Protein AF-A0A317JTK6-F1 (afdb_monomer_lite)

Sequence (136 aa):
MIESFAYPNQLYMHQTISSGPFENVLVSPGYIGTRSRANRLKKFLSWCDGQEKNRLLWLGIGIMGHIGMVLPLTLLAVLFLANNNFALWVLVLCANVPVLALNLAAQPPKVTIPVMLTSLIVNIVVIIVSFVTFLI

Radius of gyration: 28.31 Å; chains: 1; bounding box: 74×52×71 Å

Structure (mmCIF, N/CA/C/O backbone):
data_AF-A0A317JTK6-F1
#
_entry.id   AF-A0A317JTK6-F1
#
loop_
_atom_site.group_PDB
_atom_site.id
_atom_site.type_symbol
_atom_site.label_atom_id
_atom_site.label_alt_id
_atom_site.label_comp_id
_atom_site.label_asym_id
_atom_site.label_entity_id
_atom_site.label_seq_id
_atom_site.pdbx_PDB_ins_code
_atom_site.Cartn_x
_atom_site.Cartn_y
_atom_site.Cartn_z
_atom_site.occupancy
_atom_site.B_iso_or_equiv
_atom_site.auth_seq_id
_atom_site.auth_comp_id
_atom_site.auth_asym_id
_atom_site.auth_atom_id
_atom_site.pdbx_PDB_model_num
ATOM 1 N N . MET A 1 1 ? -52.382 14.184 53.681 1.00 40.50 1 MET A N 1
ATOM 2 C CA . MET A 1 1 ? -53.562 13.441 53.194 1.00 40.50 1 MET A CA 1
ATOM 3 C C . MET A 1 1 ? -53.214 12.985 51.780 1.00 40.50 1 MET A C 1
ATOM 5 O O . MET A 1 1 ? -53.114 13.837 50.915 1.00 40.50 1 MET A O 1
ATOM 9 N N . ILE A 1 2 ? -52.511 11.850 51.698 1.00 44.06 2 ILE A N 1
ATOM 10 C CA . ILE A 1 2 ? -53.018 10.539 51.228 1.00 44.06 2 ILE A CA 1
ATOM 11 C C . ILE A 1 2 ? -53.013 10.521 49.690 1.00 44.06 2 ILE A C 1
ATOM 13 O O . ILE A 1 2 ? -53.855 11.160 49.079 1.00 44.06 2 ILE A O 1
ATOM 17 N N . GLU A 1 3 ? -51.893 10.071 49.106 1.00 48.00 3 GLU A N 1
ATOM 18 C CA . GLU A 1 3 ? -51.751 8.797 48.353 1.00 48.00 3 GLU A CA 1
ATOM 19 C C . GLU A 1 3 ? -52.082 9.036 46.857 1.00 48.00 3 GLU A C 1
ATOM 21 O O . GLU A 1 3 ? -52.857 9.920 46.540 1.00 48.00 3 GLU A O 1
ATOM 26 N N . SER A 1 4 ? -51.533 8.387 45.834 1.00 49.75 4 SER A N 1
ATOM 27 C CA . SER A 1 4 ? -50.890 7.085 45.695 1.00 49.75 4 SER A CA 1
ATOM 28 C C . SER A 1 4 ? -50.426 6.960 44.221 1.00 49.75 4 SER A C 1
ATOM 30 O O . SER A 1 4 ? -51.019 7.612 43.368 1.00 49.75 4 SER A O 1
ATOM 32 N N . PHE A 1 5 ? -49.389 6.141 43.976 1.00 49.94 5 PHE A N 1
ATOM 33 C CA . PHE A 1 5 ? -49.157 5.203 42.847 1.00 49.94 5 PHE A CA 1
ATOM 34 C C . PHE A 1 5 ? -49.478 5.652 41.384 1.00 49.94 5 PHE A C 1
ATOM 36 O O . PHE A 1 5 ? -50.486 6.265 41.091 1.00 49.94 5 PHE A O 1
ATOM 43 N N . ALA A 1 6 ? -48.726 5.334 40.328 1.00 53.06 6 ALA A N 1
ATOM 44 C CA . ALA A 1 6 ? -47.917 4.159 40.050 1.00 53.06 6 ALA A CA 1
ATOM 45 C C . ALA A 1 6 ? -47.037 4.399 38.803 1.00 53.06 6 ALA A C 1
ATOM 47 O O . ALA A 1 6 ? -47.313 5.245 37.956 1.00 53.06 6 ALA A O 1
ATOM 48 N N . TYR A 1 7 ? -45.984 3.597 38.712 1.00 55.69 7 TYR A N 1
ATOM 49 C CA . TYR A 1 7 ? -44.908 3.604 37.730 1.00 55.69 7 TYR A CA 1
ATOM 50 C C . TYR A 1 7 ? -45.345 3.236 36.297 1.00 55.69 7 TYR A C 1
ATOM 52 O O . TYR A 1 7 ? -46.283 2.458 36.116 1.00 55.69 7 TYR A O 1
ATOM 60 N N . PRO A 1 8 ? -44.618 3.716 35.268 1.00 50.28 8 PRO A N 1
ATOM 61 C CA . PRO A 1 8 ? -44.846 3.333 33.881 1.00 50.28 8 PRO A CA 1
ATOM 62 C C . PRO A 1 8 ? -44.458 1.865 33.640 1.00 50.28 8 PRO A C 1
ATOM 64 O O . PRO A 1 8 ? -43.288 1.499 33.703 1.00 50.28 8 PRO A O 1
ATOM 67 N N . ASN A 1 9 ? -45.469 1.041 33.358 1.00 52.09 9 ASN A N 1
ATOM 68 C CA . ASN A 1 9 ? -45.453 -0.113 32.453 1.00 52.09 9 ASN A CA 1
ATOM 69 C C . ASN A 1 9 ? -44.114 -0.858 32.298 1.00 52.09 9 ASN A C 1
ATOM 71 O O . ASN A 1 9 ? -43.472 -0.825 31.248 1.00 52.09 9 ASN A O 1
ATOM 75 N N . GLN A 1 10 ? -43.758 -1.627 33.328 1.00 51.03 10 GLN A N 1
ATOM 76 C CA . GLN A 1 10 ? -42.916 -2.805 33.164 1.00 51.03 10 GLN A CA 1
ATOM 77 C C . GLN A 1 10 ? -43.740 -3.935 32.537 1.00 51.03 10 GLN A C 1
ATOM 79 O O . GLN A 1 10 ? -44.491 -4.636 33.212 1.00 51.03 10 GLN A O 1
ATOM 84 N N . LEU A 1 11 ? -43.600 -4.105 31.224 1.00 50.91 11 LEU A N 1
ATOM 85 C CA . LEU A 1 11 ? -44.060 -5.291 30.506 1.00 50.91 11 LEU A CA 1
ATOM 86 C C . LEU A 1 11 ? -43.124 -6.465 30.830 1.00 50.91 11 LEU A C 1
ATOM 88 O O . LEU A 1 11 ? -42.155 -6.737 30.125 1.00 50.91 11 LEU A O 1
ATOM 92 N N . TYR A 1 12 ? -43.426 -7.157 31.928 1.00 52.75 12 TYR A N 1
ATOM 93 C CA . TYR A 1 12 ? -42.907 -8.489 32.225 1.00 52.75 12 TYR A CA 1
ATOM 94 C C . TYR A 1 12 ? -43.516 -9.492 31.240 1.00 52.75 12 TYR A C 1
ATOM 96 O O . TYR A 1 12 ? -44.605 -10.020 31.463 1.00 52.75 12 TYR A O 1
ATOM 104 N N . MET A 1 13 ? -42.818 -9.777 30.140 1.00 46.38 13 MET A N 1
ATOM 105 C CA . MET A 1 13 ? -43.098 -10.972 29.344 1.00 46.38 13 MET A CA 1
ATOM 106 C C . MET A 1 13 ? -42.431 -12.176 30.007 1.00 46.38 13 MET A C 1
ATOM 108 O O . MET A 1 13 ? -41.260 -12.484 29.809 1.00 46.38 13 MET A O 1
ATOM 112 N N . HIS A 1 14 ? -43.231 -12.830 30.839 1.00 49.66 14 HIS A N 1
ATOM 113 C CA . HIS A 1 14 ? -42.973 -14.105 31.481 1.00 49.66 14 HIS A CA 1
ATOM 114 C C . HIS A 1 14 ? -43.260 -15.218 30.457 1.00 49.66 14 HIS A C 1
ATOM 116 O O . HIS A 1 14 ? -44.412 -15.602 30.263 1.00 49.66 14 HIS A O 1
ATOM 122 N N . GLN A 1 15 ? -42.238 -15.725 29.760 1.00 56.12 15 GLN A N 1
ATOM 123 C CA . GLN A 1 15 ? -42.360 -16.985 29.020 1.00 56.12 15 GLN A CA 1
ATOM 124 C C . GLN A 1 15 ? -41.789 -18.118 29.867 1.00 56.12 15 GLN A C 1
ATOM 126 O O . GLN A 1 15 ? -40.597 -18.411 29.874 1.00 56.12 15 GLN A O 1
ATOM 131 N N . THR A 1 16 ? -42.697 -18.745 30.606 1.00 52.31 16 THR A N 1
ATOM 132 C CA . THR A 1 16 ? -42.533 -20.043 31.252 1.00 52.31 16 THR A CA 1
ATOM 133 C C . THR A 1 16 ? -42.463 -21.128 30.185 1.00 52.31 16 THR A C 1
ATOM 135 O O . THR A 1 16 ? -43.489 -21.508 29.623 1.00 52.31 16 THR A O 1
ATOM 138 N N . ILE A 1 17 ? -41.268 -21.656 29.923 1.00 52.91 17 ILE A N 1
ATOM 139 C CA . ILE A 1 17 ? -41.104 -22.946 29.250 1.00 52.91 17 ILE A CA 1
ATOM 140 C C . ILE A 1 17 ? -40.705 -23.971 30.316 1.00 52.91 17 ILE A C 1
ATOM 142 O O . ILE A 1 17 ? -39.569 -24.026 30.772 1.00 52.91 17 ILE A O 1
ATOM 146 N N . SER A 1 18 ? -41.733 -24.705 30.746 1.00 56.38 18 SER A N 1
ATOM 147 C CA . SER A 1 18 ? -41.758 -26.060 31.308 1.00 56.38 18 SER A CA 1
ATOM 148 C C . SER A 1 18 ? -40.406 -26.732 31.600 1.00 56.38 18 SER A C 1
ATOM 150 O O . SER A 1 18 ? -39.729 -27.226 30.700 1.00 56.38 18 SER A O 1
ATOM 152 N N . SER A 1 19 ? -40.087 -26.876 32.886 1.00 56.09 19 SER A N 1
ATOM 153 C CA . SER A 1 19 ? -39.064 -27.784 33.406 1.00 56.09 19 SER A CA 1
ATOM 154 C C . SER A 1 19 ? -39.554 -29.240 33.357 1.00 56.09 19 SER A C 1
ATOM 156 O O . SER A 1 19 ? -40.258 -29.692 34.260 1.00 56.09 19 SER A O 1
ATOM 158 N N . GLY A 1 20 ? -39.182 -29.978 32.312 1.00 55.12 20 GLY A N 1
ATOM 159 C CA . GLY A 1 20 ? -39.184 -31.444 32.320 1.00 55.12 20 GLY A CA 1
ATOM 160 C C . GLY A 1 20 ? -37.762 -31.959 32.585 1.00 55.12 20 GLY A C 1
ATOM 161 O O . GLY A 1 20 ? -36.839 -31.475 31.926 1.00 55.12 20 GLY A O 1
ATOM 162 N N . PRO A 1 21 ? -37.540 -32.899 33.523 1.00 55.16 21 PRO A N 1
ATOM 163 C CA . PRO A 1 21 ? -36.218 -33.454 33.777 1.00 55.16 21 PRO A CA 1
ATOM 164 C C . PRO A 1 21 ? -35.934 -34.553 32.750 1.00 55.16 21 PRO A C 1
ATOM 166 O O . PRO A 1 21 ? -36.325 -35.702 32.933 1.00 55.16 21 PRO A O 1
ATOM 169 N N . PHE A 1 22 ? -35.252 -34.200 31.661 1.00 55.81 22 PHE A N 1
ATOM 170 C CA . PHE A 1 22 ? -34.588 -35.187 30.814 1.00 55.81 22 PHE A CA 1
ATOM 171 C C . PHE A 1 22 ? -33.090 -35.142 31.073 1.00 55.81 22 PHE A C 1
ATOM 173 O O . PHE A 1 22 ? -32.332 -34.321 30.558 1.00 55.81 22 PHE A O 1
ATOM 180 N N . GLU A 1 23 ? -32.724 -36.051 31.960 1.00 53.06 23 GLU A N 1
ATOM 181 C CA . GLU A 1 23 ? -31.398 -36.545 32.251 1.00 53.06 23 GLU A CA 1
ATOM 182 C C . GLU A 1 23 ? -30.693 -37.001 30.958 1.00 53.06 23 GLU A C 1
ATOM 184 O O . GLU A 1 23 ? -31.149 -37.890 30.246 1.00 53.06 23 GLU A O 1
ATOM 189 N N . ASN A 1 24 ? -29.599 -36.308 30.639 1.00 62.19 24 ASN A N 1
ATOM 190 C CA . ASN A 1 24 ? -28.428 -36.727 29.864 1.00 62.19 24 ASN A CA 1
ATOM 191 C C . ASN A 1 24 ? -28.543 -37.989 28.981 1.00 62.19 24 ASN A C 1
ATOM 193 O O . ASN A 1 24 ? -28.200 -39.089 29.408 1.00 62.19 24 ASN A O 1
ATOM 197 N N . VAL A 1 25 ? -28.798 -37.798 27.682 1.00 56.06 25 VAL A N 1
ATOM 198 C CA . VAL A 1 25 ? -28.343 -38.734 26.637 1.00 56.06 25 VAL A CA 1
ATOM 199 C C . VAL A 1 25 ? -27.553 -37.958 25.581 1.00 56.06 25 VAL A C 1
ATOM 201 O O . VAL A 1 25 ? -28.068 -37.514 24.563 1.00 56.06 25 VAL A O 1
ATOM 204 N N . LEU A 1 26 ? -26.274 -37.750 25.898 1.00 58.94 26 LEU A N 1
ATOM 205 C CA . LEU A 1 26 ? -25.142 -37.797 24.969 1.00 58.94 26 LEU A CA 1
ATOM 206 C C . LEU A 1 26 ? -25.351 -37.173 23.575 1.00 58.94 26 LEU A C 1
ATOM 208 O O . LEU A 1 26 ? -25.286 -37.854 22.556 1.00 58.94 26 LEU A O 1
ATOM 212 N N . VAL A 1 27 ? -25.413 -35.843 23.520 1.00 56.44 27 VAL A N 1
ATOM 213 C CA . VAL A 1 27 ? -24.824 -35.099 22.393 1.00 56.44 27 VAL A CA 1
ATOM 214 C C . VAL A 1 27 ? -23.573 -34.405 22.917 1.00 56.44 27 VAL A C 1
ATOM 216 O O . VAL A 1 27 ? -23.478 -33.188 23.017 1.00 56.44 27 VAL A O 1
ATOM 219 N N . SER A 1 28 ? -22.590 -35.228 23.279 1.00 57.00 28 SER A N 1
ATOM 220 C CA . SER A 1 28 ? -21.192 -34.836 23.164 1.00 57.00 28 SER A CA 1
ATOM 221 C C . SER A 1 28 ? -20.638 -35.536 21.921 1.00 57.00 28 SER A C 1
ATOM 223 O O . SER A 1 28 ? -20.009 -36.587 22.040 1.00 57.00 28 SER A O 1
ATOM 225 N N . PRO A 1 29 ? -20.866 -35.012 20.698 1.00 53.97 29 PRO A N 1
ATOM 226 C CA . PRO A 1 29 ? -19.861 -35.188 19.679 1.00 53.97 29 PRO A CA 1
ATOM 227 C C . PRO A 1 29 ? -18.712 -34.355 20.220 1.00 53.97 29 PRO A C 1
ATOM 229 O O . PRO A 1 29 ? -18.818 -33.130 20.337 1.00 53.97 29 PRO A O 1
ATOM 232 N N . GLY A 1 30 ? -17.696 -35.062 20.710 1.00 47.91 30 GLY A N 1
ATOM 233 C CA . GLY A 1 30 ? -16.551 -34.467 21.360 1.00 47.91 30 GLY A CA 1
ATOM 234 C C . GLY A 1 30 ? -16.110 -33.228 20.612 1.00 47.91 30 GLY A C 1
ATOM 235 O O . GLY A 1 30 ? -16.251 -33.163 19.389 1.00 47.91 30 GLY A O 1
ATOM 236 N N . TYR A 1 31 ? -15.598 -32.257 21.371 1.00 46.94 31 TYR A N 1
ATOM 237 C CA . TYR A 1 31 ? -14.701 -31.232 20.872 1.00 46.94 31 TYR A CA 1
ATOM 238 C C . TYR A 1 31 ? -14.059 -31.754 19.597 1.00 46.94 31 TYR A C 1
ATOM 240 O O . TYR A 1 31 ? -13.160 -32.598 19.659 1.00 46.94 31 TYR A O 1
ATOM 248 N N . ILE A 1 32 ? -14.554 -31.303 18.438 1.00 49.47 32 ILE A N 1
ATOM 249 C CA . ILE A 1 32 ? -13.796 -31.416 17.212 1.00 49.47 32 ILE A CA 1
ATOM 250 C C . ILE A 1 32 ? -12.676 -30.419 17.472 1.00 49.47 32 ILE A C 1
ATOM 252 O O . ILE A 1 32 ? -12.644 -29.292 16.986 1.00 49.47 32 ILE A O 1
ATOM 256 N N . GLY A 1 33 ? -11.711 -30.877 18.265 1.00 48.50 33 GLY A N 1
ATOM 257 C CA . GLY A 1 33 ? -10.319 -30.600 18.106 1.00 48.50 33 GLY A CA 1
ATOM 258 C C . GLY A 1 33 ? -9.927 -31.111 16.726 1.00 48.50 33 GLY A C 1
ATOM 259 O O . GLY A 1 33 ? -8.966 -31.854 16.579 1.00 48.50 33 GLY A O 1
ATOM 260 N N . THR A 1 34 ? -10.552 -30.572 15.668 1.00 50.06 34 THR A N 1
ATOM 261 C CA . THR A 1 34 ? -9.734 -29.848 14.720 1.00 50.06 34 THR A CA 1
ATOM 262 C C . THR A 1 34 ? -8.780 -29.078 15.603 1.00 50.06 34 THR A C 1
ATOM 264 O O . THR A 1 34 ? -9.166 -28.106 16.255 1.00 50.06 34 THR A O 1
ATOM 267 N N . ARG A 1 35 ? -7.545 -29.578 15.704 1.00 53.97 35 ARG A N 1
ATOM 268 C CA . ARG A 1 35 ? -6.385 -28.719 15.832 1.00 53.97 35 ARG A CA 1
ATOM 269 C C . ARG A 1 35 ? -6.608 -27.680 14.749 1.00 53.97 35 ARG A C 1
ATOM 271 O O . ARG A 1 35 ? -6.223 -27.887 13.602 1.00 53.97 35 ARG A O 1
ATOM 278 N N . SER A 1 36 ? -7.386 -26.650 15.075 1.00 54.56 36 SER A N 1
ATOM 279 C CA . SER A 1 36 ? -7.640 -25.505 14.240 1.00 54.56 36 SER A CA 1
ATOM 280 C C . SER A 1 36 ? -6.238 -24.995 14.117 1.00 54.56 36 SER A C 1
ATOM 282 O O . SER A 1 36 ? -5.701 -24.493 15.108 1.00 54.56 36 SER A O 1
ATOM 284 N N . ARG A 1 37 ? -5.574 -25.328 12.995 1.00 57.44 37 ARG A N 1
ATOM 285 C CA . ARG A 1 37 ? -4.242 -24.825 12.669 1.00 57.44 37 ARG A CA 1
ATOM 286 C C . ARG A 1 37 ? -4.330 -23.389 13.095 1.00 57.44 37 ARG A C 1
ATOM 288 O O . ARG A 1 37 ? -5.192 -22.708 12.543 1.00 57.44 37 ARG A O 1
ATOM 295 N N . ALA A 1 38 ? -3.600 -23.010 14.147 1.00 60.88 38 ALA A N 1
ATOM 296 C CA . ALA A 1 38 ? -3.782 -21.716 14.775 1.00 60.88 38 ALA A CA 1
ATOM 297 C C . ALA A 1 38 ? -3.740 -20.716 13.631 1.00 60.88 38 ALA A C 1
ATOM 299 O O . ALA A 1 38 ? -2.708 -20.592 12.965 1.00 60.88 38 ALA A O 1
ATOM 300 N N . ASN A 1 39 ? -4.911 -20.187 13.266 1.00 74.19 39 ASN A N 1
ATOM 301 C CA . ASN A 1 39 ? -5.065 -19.579 11.959 1.00 74.19 39 ASN A CA 1
ATOM 302 C C . ASN A 1 39 ? -4.277 -18.294 12.092 1.00 74.19 39 ASN A C 1
ATOM 304 O O . ASN A 1 39 ? -4.738 -17.373 12.759 1.00 74.19 39 ASN A O 1
ATOM 308 N N . ARG A 1 40 ? -3.051 -18.264 11.557 1.00 82.19 40 ARG A N 1
ATOM 309 C CA . ARG A 1 40 ? -2.126 -17.144 11.767 1.00 82.19 40 ARG A CA 1
ATOM 310 C C . ARG A 1 40 ? -2.794 -15.830 11.364 1.00 82.19 40 ARG A C 1
ATOM 312 O O . ARG A 1 40 ? -2.635 -14.840 12.061 1.00 82.19 40 ARG A O 1
ATOM 319 N N . LEU A 1 41 ? -3.663 -15.884 10.351 1.00 79.31 41 LEU A N 1
ATOM 320 C CA . LEU A 1 41 ? -4.556 -14.799 9.949 1.00 79.31 41 LEU A CA 1
ATOM 321 C C . LEU A 1 41 ? -5.623 -14.446 10.997 1.00 79.31 41 LEU A C 1
ATOM 323 O O . LEU A 1 41 ? -5.790 -13.273 11.292 1.00 79.31 41 LEU A O 1
ATOM 327 N N . LYS A 1 42 ? -6.312 -15.415 11.618 1.00 80.06 42 LYS A N 1
ATOM 328 C CA . LYS A 1 42 ? -7.263 -15.128 12.714 1.00 80.06 42 LYS A CA 1
ATOM 329 C C . LYS A 1 42 ? -6.560 -14.537 13.937 1.00 80.06 42 LYS A C 1
ATOM 331 O O . LYS A 1 42 ? -7.088 -13.617 14.548 1.00 80.06 42 LYS A O 1
ATOM 336 N N . LYS A 1 43 ? -5.362 -15.027 14.272 1.00 83.31 43 LYS A N 1
ATOM 337 C CA . LYS A 1 43 ? -4.538 -14.477 15.359 1.00 83.31 43 LYS A CA 1
ATOM 338 C C . LYS A 1 43 ? -4.063 -13.056 15.033 1.00 83.31 43 LYS A C 1
ATOM 340 O O . LYS A 1 43 ? -4.087 -12.205 15.910 1.00 83.31 43 LYS A O 1
ATOM 345 N N . PHE A 1 44 ? -3.683 -12.798 13.781 1.00 83.12 44 PHE A N 1
ATOM 346 C CA . PHE A 1 44 ? -3.312 -11.465 13.303 1.00 83.12 44 PHE A CA 1
ATOM 347 C C . PHE A 1 44 ? -4.496 -10.492 13.336 1.00 83.12 44 PHE A C 1
ATOM 349 O O . PHE A 1 44 ? -4.376 -9.420 13.913 1.00 83.12 44 PHE A O 1
ATOM 356 N N . LEU A 1 45 ? -5.659 -10.882 12.809 1.00 82.94 45 LEU A N 1
ATOM 357 C CA . LEU A 1 45 ? -6.864 -10.047 12.839 1.00 82.94 45 LEU A CA 1
ATOM 358 C C . LEU A 1 45 ? -7.323 -9.759 14.275 1.00 82.94 45 LEU A C 1
ATOM 360 O O . LEU A 1 45 ? -7.650 -8.621 14.592 1.00 82.94 45 LEU A O 1
ATOM 364 N N . SER A 1 46 ? -7.275 -10.758 15.162 1.00 82.81 46 SER A N 1
ATOM 365 C CA . SER A 1 46 ? -7.554 -10.571 16.592 1.00 82.81 46 SER A CA 1
ATOM 366 C C . SER A 1 46 ? -6.536 -9.647 17.271 1.00 82.81 46 SER A C 1
ATOM 368 O O . SER A 1 46 ? -6.904 -8.876 18.152 1.00 82.81 46 SER A O 1
ATOM 370 N N . TRP A 1 47 ? -5.269 -9.671 16.845 1.00 84.50 47 TRP A N 1
ATOM 371 C CA . TRP A 1 47 ? -4.267 -8.712 17.311 1.00 84.50 47 TRP A CA 1
ATOM 372 C C . TRP A 1 47 ? -4.565 -7.292 16.817 1.00 84.50 47 TRP A C 1
ATOM 374 O O . TRP A 1 47 ? -4.474 -6.358 17.612 1.00 84.50 47 TRP A O 1
ATOM 384 N N . CYS A 1 48 ? -4.973 -7.123 15.553 1.00 81.50 48 CYS A N 1
ATOM 385 C CA . CYS A 1 48 ? -5.371 -5.821 15.010 1.00 81.50 48 CYS A CA 1
ATOM 386 C C . CYS A 1 48 ? -6.574 -5.223 15.755 1.00 81.50 48 CYS A C 1
ATOM 388 O O . CYS A 1 48 ? -6.640 -4.006 15.910 1.00 81.50 48 CYS A O 1
ATOM 390 N N . ASP A 1 49 ? -7.487 -6.060 16.251 1.00 81.44 49 ASP A N 1
ATOM 391 C CA . ASP A 1 49 ? -8.632 -5.629 17.065 1.00 81.44 49 ASP A CA 1
ATOM 392 C C . ASP A 1 49 ? -8.174 -5.020 18.406 1.00 81.44 49 ASP A C 1
ATOM 394 O O . ASP A 1 49 ? -8.635 -3.962 18.827 1.00 81.44 49 ASP A O 1
ATOM 398 N N . GLY A 1 50 ? -7.145 -5.603 19.029 1.00 81.62 50 GLY A N 1
ATOM 399 C CA . GLY A 1 50 ? -6.531 -5.065 20.249 1.00 81.62 50 GLY A CA 1
ATOM 400 C C . GLY A 1 50 ? -5.773 -3.741 20.065 1.00 81.6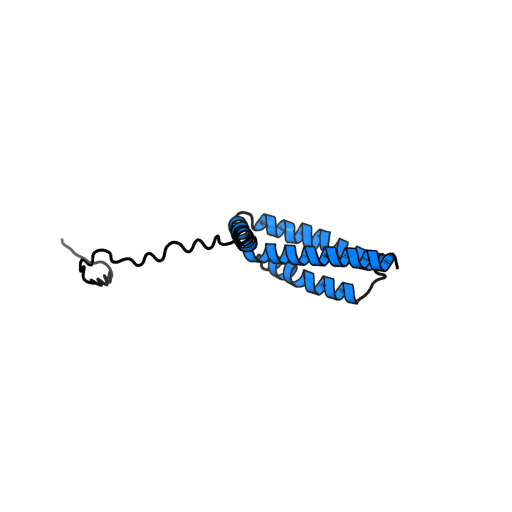2 50 GLY A C 1
ATOM 401 O O . GLY A 1 50 ? -5.446 -3.084 21.056 1.00 81.62 50 GLY A O 1
ATOM 402 N N . GLN A 1 51 ? -5.496 -3.324 18.823 1.00 81.81 51 GLN A N 1
ATOM 403 C CA . GLN A 1 51 ? -4.781 -2.077 18.514 1.00 81.81 51 GLN A CA 1
ATOM 404 C C . GLN A 1 51 ? -5.683 -0.834 18.492 1.00 81.81 51 GLN A C 1
ATOM 406 O O . GLN A 1 51 ? -5.184 0.273 18.286 1.00 81.81 51 GLN A O 1
ATOM 411 N N . GLU A 1 52 ? -6.989 -0.970 18.742 1.00 79.00 52 GLU A N 1
ATOM 412 C CA . GLU A 1 52 ? -7.933 0.155 18.707 1.00 79.00 52 GLU A CA 1
ATOM 413 C C . GLU A 1 52 ? -7.585 1.270 19.710 1.00 79.00 52 GLU A C 1
ATOM 415 O O . GLU A 1 52 ? -7.720 2.453 19.396 1.00 79.00 52 GLU A O 1
ATOM 420 N N . LYS A 1 53 ? -7.008 0.912 20.867 1.00 82.81 53 LYS A N 1
ATOM 421 C CA . LYS A 1 53 ? -6.509 1.871 21.874 1.00 82.81 53 LYS A CA 1
ATOM 422 C C . LYS A 1 53 ? -5.454 2.832 21.312 1.00 82.81 53 LYS A C 1
ATOM 424 O O . LYS A 1 53 ? -5.379 3.979 21.735 1.00 82.81 53 LYS A O 1
ATOM 429 N N . ASN A 1 54 ? -4.676 2.374 20.330 1.00 85.12 54 ASN A N 1
ATOM 430 C CA . ASN A 1 54 ? -3.590 3.121 19.697 1.00 85.12 54 ASN A CA 1
ATOM 431 C C . ASN A 1 54 ? -3.962 3.589 18.280 1.00 85.12 54 ASN A C 1
ATOM 433 O O . ASN A 1 54 ? -3.077 3.800 17.448 1.00 85.12 54 ASN A O 1
ATOM 437 N N . ARG A 1 55 ? -5.259 3.763 17.979 1.00 82.62 55 ARG A N 1
ATOM 438 C CA . ARG A 1 55 ? -5.739 4.154 16.640 1.00 82.62 55 ARG A CA 1
ATOM 439 C C . ARG A 1 55 ? -5.041 5.403 16.094 1.00 82.62 55 ARG A C 1
ATOM 441 O O . ARG A 1 55 ? -4.673 5.421 14.927 1.00 82.62 55 ARG A O 1
ATOM 448 N N . LEU A 1 56 ? -4.830 6.421 16.932 1.00 85.25 56 LEU A N 1
ATOM 449 C CA . LEU A 1 56 ? -4.162 7.665 16.524 1.00 85.25 56 LEU A CA 1
ATOM 450 C C . LEU A 1 56 ? -2.688 7.453 16.165 1.00 85.25 56 LEU A C 1
ATOM 452 O O . LEU A 1 56 ? -2.204 8.046 15.207 1.00 85.25 56 LEU A O 1
ATOM 456 N N . LEU A 1 57 ? -1.991 6.578 16.891 1.00 87.06 57 LEU A N 1
ATOM 457 C CA . LEU A 1 57 ? -0.598 6.243 16.607 1.00 87.06 57 LEU A CA 1
ATOM 458 C C . LEU A 1 57 ? -0.488 5.527 15.256 1.00 87.06 57 LEU A C 1
ATOM 460 O O . LEU A 1 57 ? 0.340 5.901 14.430 1.00 87.06 57 LEU A O 1
ATOM 464 N N . TRP A 1 58 ? -1.365 4.555 14.992 1.00 86.06 58 TRP A N 1
ATOM 465 C CA . TRP A 1 58 ? -1.405 3.851 13.705 1.00 86.06 58 TRP A CA 1
ATOM 466 C C . TRP A 1 58 ? -1.791 4.760 12.538 1.00 86.06 58 TRP A C 1
ATOM 468 O O . TRP A 1 58 ? -1.204 4.651 11.465 1.00 86.06 58 TRP A O 1
ATOM 478 N N . LEU A 1 59 ? -2.718 5.694 12.755 1.00 87.00 59 LEU A N 1
ATOM 479 C CA . LEU A 1 59 ? -3.067 6.714 11.769 1.00 87.00 59 LEU A CA 1
ATOM 480 C C . LEU A 1 59 ? -1.876 7.640 11.480 1.00 87.00 59 LEU A C 1
ATOM 482 O O . LEU A 1 59 ? -1.577 7.909 10.318 1.00 87.00 59 LEU A O 1
ATOM 486 N N . GLY A 1 60 ? -1.149 8.068 12.517 1.00 87.06 60 GLY A N 1
ATOM 487 C CA . GLY A 1 60 ? 0.071 8.864 12.376 1.00 87.06 60 GLY A CA 1
ATOM 488 C C . GLY A 1 60 ? 1.166 8.135 11.594 1.00 87.06 60 GLY A C 1
ATOM 489 O O . GLY A 1 60 ? 1.744 8.711 10.676 1.00 87.06 60 GLY A O 1
ATOM 490 N N . ILE A 1 61 ? 1.402 6.852 11.884 1.00 87.94 61 ILE A N 1
ATOM 491 C CA . ILE A 1 61 ? 2.343 6.013 11.123 1.00 87.94 61 ILE A CA 1
ATOM 492 C C . ILE A 1 61 ? 1.880 5.844 9.670 1.00 87.94 61 ILE A C 1
ATOM 494 O O . ILE A 1 61 ? 2.697 5.925 8.756 1.00 87.94 61 ILE A O 1
ATOM 498 N N . GLY A 1 62 ? 0.583 5.650 9.432 1.00 86.31 62 GLY A N 1
ATOM 499 C CA . GLY A 1 62 ? 0.035 5.534 8.081 1.00 86.31 62 GLY A CA 1
ATOM 500 C C . GLY A 1 62 ? 0.203 6.816 7.261 1.00 86.31 62 GLY A C 1
ATOM 501 O O . GLY A 1 62 ? 0.593 6.762 6.097 1.00 86.31 62 GLY A O 1
ATOM 502 N N . ILE A 1 63 ? -0.038 7.982 7.858 1.00 88.38 63 ILE A N 1
ATOM 503 C CA . ILE A 1 63 ? 0.062 9.264 7.150 1.00 88.38 63 ILE A CA 1
ATOM 504 C C . ILE A 1 63 ? 1.512 9.743 7.053 1.00 88.38 63 ILE A C 1
ATOM 506 O O . ILE A 1 63 ? 2.000 9.978 5.953 1.00 88.38 63 ILE A O 1
ATOM 510 N N . MET A 1 64 ? 2.239 9.868 8.162 1.00 88.44 64 MET A N 1
ATOM 511 C CA . MET A 1 64 ? 3.618 10.369 8.106 1.00 88.44 64 MET A CA 1
ATOM 512 C C . MET A 1 64 ? 4.608 9.318 7.610 1.00 88.44 64 MET A C 1
ATOM 514 O O . MET A 1 64 ? 5.493 9.639 6.824 1.00 88.44 64 MET A O 1
ATOM 518 N N . GLY A 1 65 ? 4.472 8.069 8.054 1.00 88.50 65 GLY A N 1
ATOM 519 C CA . GLY A 1 65 ? 5.384 6.995 7.668 1.00 88.50 65 GLY A CA 1
ATOM 520 C C . GLY A 1 65 ? 5.082 6.477 6.267 1.00 88.50 65 GLY A C 1
ATOM 521 O O . GLY A 1 65 ? 5.913 6.566 5.369 1.00 88.50 65 GLY A O 1
ATOM 522 N N . HIS A 1 66 ? 3.881 5.949 6.042 1.00 88.81 66 HIS A N 1
ATOM 523 C CA . HIS A 1 66 ? 3.578 5.317 4.755 1.00 88.81 66 HIS A CA 1
ATOM 524 C C . HIS A 1 66 ? 3.399 6.349 3.636 1.00 88.81 66 HIS A C 1
ATOM 526 O O . HIS A 1 66 ? 4.114 6.311 2.638 1.00 88.81 66 HIS A O 1
ATOM 532 N N . ILE A 1 67 ? 2.492 7.313 3.804 1.00 87.00 67 ILE A N 1
ATOM 533 C CA . ILE A 1 67 ? 2.230 8.322 2.765 1.00 87.00 67 ILE A CA 1
ATOM 534 C C . ILE A 1 67 ? 3.378 9.339 2.678 1.00 87.00 67 ILE A C 1
ATOM 536 O O . ILE A 1 67 ? 3.796 9.690 1.579 1.00 87.00 67 ILE A O 1
ATOM 540 N N . GLY A 1 68 ? 3.906 9.788 3.817 1.00 88.12 68 GLY A N 1
ATOM 541 C CA . GLY A 1 68 ? 4.945 10.817 3.868 1.00 88.12 68 GLY A CA 1
ATOM 542 C C . GLY A 1 68 ? 6.359 10.336 3.536 1.00 88.12 68 GLY A C 1
ATOM 543 O O . GLY A 1 68 ? 7.163 11.146 3.085 1.00 88.12 68 GLY A O 1
ATOM 544 N N . MET A 1 69 ? 6.677 9.050 3.720 1.00 90.69 69 MET A N 1
ATOM 545 C CA . MET A 1 69 ? 8.026 8.521 3.469 1.00 90.69 69 MET A CA 1
ATOM 546 C C . MET A 1 69 ? 8.036 7.423 2.403 1.00 90.69 69 MET A C 1
ATOM 548 O O . MET A 1 69 ? 8.758 7.545 1.415 1.00 90.69 69 MET A O 1
ATOM 552 N N . VAL A 1 70 ? 7.232 6.366 2.558 1.00 90.94 70 VAL A N 1
ATOM 553 C CA . VAL A 1 70 ? 7.275 5.208 1.642 1.00 90.94 70 VAL A CA 1
ATOM 554 C C . VAL A 1 70 ? 6.819 5.594 0.236 1.00 90.94 70 VAL A C 1
ATOM 556 O O . VAL A 1 70 ? 7.469 5.235 -0.744 1.00 90.94 70 VAL A O 1
ATOM 559 N N . LEU A 1 71 ? 5.729 6.349 0.120 1.00 90.00 71 LEU A N 1
ATOM 560 C CA . LEU A 1 71 ? 5.157 6.749 -1.166 1.00 90.00 71 LEU A CA 1
ATOM 561 C C . LEU A 1 71 ? 6.117 7.628 -2.000 1.00 90.00 71 LEU A C 1
ATOM 563 O O . LEU A 1 71 ? 6.429 7.227 -3.123 1.00 90.00 71 LEU A O 1
ATOM 567 N N . PRO A 1 72 ? 6.668 8.753 -1.491 1.00 90.19 72 PRO A N 1
ATOM 568 C CA . PRO A 1 72 ? 7.638 9.544 -2.247 1.00 90.19 72 PRO A CA 1
ATOM 569 C C . PRO A 1 72 ? 8.928 8.774 -2.536 1.00 90.19 72 PRO A C 1
ATOM 571 O O . PRO A 1 72 ? 9.481 8.931 -3.619 1.00 90.19 72 PRO A O 1
ATOM 574 N N . LEU A 1 73 ? 9.377 7.895 -1.632 1.00 91.50 73 LEU A N 1
ATOM 575 C CA . LEU A 1 73 ? 10.536 7.036 -1.886 1.00 91.50 73 LEU A CA 1
ATOM 576 C C . LEU A 1 73 ? 10.282 6.068 -3.052 1.00 91.50 73 LEU A C 1
ATOM 578 O O . LEU A 1 73 ? 11.140 5.898 -3.915 1.00 91.50 73 LEU A O 1
ATOM 582 N N . THR A 1 74 ? 9.091 5.467 -3.103 1.00 90.19 74 THR A N 1
ATOM 583 C CA . THR A 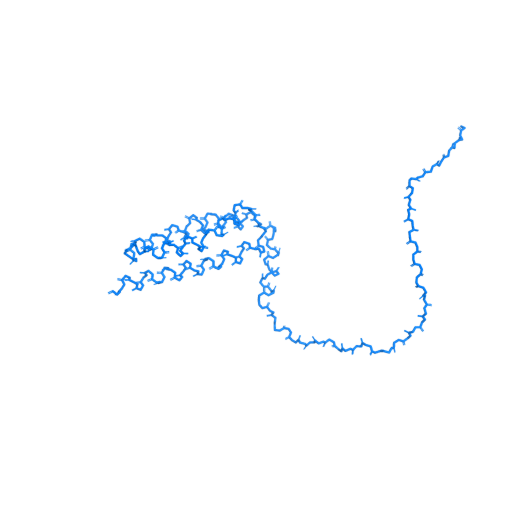1 74 ? 8.693 4.548 -4.181 1.00 90.19 74 THR A CA 1
ATOM 584 C C . THR A 1 74 ? 8.578 5.293 -5.513 1.00 90.19 74 THR A C 1
ATOM 586 O O . THR A 1 74 ? 9.062 4.810 -6.532 1.00 90.19 74 THR A O 1
ATOM 589 N N . LEU A 1 75 ? 8.001 6.499 -5.509 1.00 89.00 75 LEU A N 1
ATOM 590 C CA . LEU A 1 75 ? 7.917 7.350 -6.700 1.00 89.00 75 LEU A CA 1
ATOM 591 C C . LEU A 1 75 ? 9.297 7.786 -7.199 1.00 89.00 75 LEU A C 1
ATOM 593 O O . LEU A 1 75 ? 9.554 7.755 -8.400 1.00 89.00 75 LEU A O 1
ATOM 597 N N . LEU A 1 76 ? 10.199 8.141 -6.284 1.00 90.00 76 LEU A N 1
ATOM 598 C CA . LEU A 1 76 ? 11.576 8.491 -6.613 1.00 90.00 76 LEU A CA 1
ATOM 599 C C . LEU A 1 76 ? 12.313 7.291 -7.224 1.00 90.00 76 LEU A C 1
ATOM 601 O O . LEU A 1 76 ? 13.011 7.447 -8.225 1.00 90.00 76 LEU A O 1
ATOM 605 N N . ALA A 1 77 ? 12.096 6.084 -6.693 1.00 88.31 77 ALA A N 1
ATOM 606 C CA . ALA A 1 77 ? 12.643 4.862 -7.271 1.00 88.31 77 ALA A CA 1
ATOM 607 C C . ALA A 1 77 ? 12.138 4.624 -8.706 1.00 88.31 77 ALA A C 1
ATOM 609 O O . ALA A 1 77 ? 12.937 4.355 -9.598 1.00 88.31 77 ALA A O 1
ATOM 610 N N . VAL A 1 78 ? 10.838 4.785 -8.967 1.00 89.00 78 VAL A N 1
ATOM 611 C CA . VAL A 1 78 ? 10.281 4.627 -10.325 1.00 89.00 78 VAL A CA 1
ATOM 612 C C . VAL A 1 78 ? 10.819 5.696 -11.284 1.00 89.00 78 VAL A C 1
ATOM 614 O O . VAL A 1 78 ? 11.139 5.389 -12.434 1.00 89.00 78 VAL A O 1
ATOM 617 N N . LEU A 1 79 ? 10.954 6.941 -10.821 1.00 88.69 79 LEU A N 1
ATOM 618 C CA . LEU A 1 79 ? 11.432 8.046 -11.648 1.00 88.69 79 LEU A CA 1
ATOM 619 C C . LEU A 1 79 ? 12.896 7.862 -12.069 1.00 88.69 79 LEU A C 1
ATOM 621 O O . LEU A 1 79 ? 13.205 8.012 -13.248 1.00 88.69 79 LEU A O 1
ATOM 625 N N . PHE A 1 80 ? 13.783 7.533 -11.124 1.00 86.88 80 PHE A N 1
ATOM 626 C CA . PHE A 1 80 ? 15.224 7.467 -11.389 1.00 86.88 80 PHE A CA 1
ATOM 627 C C . PHE A 1 80 ? 15.715 6.089 -11.840 1.00 86.88 80 PHE A C 1
ATOM 629 O O . PHE A 1 80 ? 16.628 6.025 -12.656 1.00 86.88 80 PHE A O 1
ATOM 636 N N . LEU A 1 81 ? 15.144 4.993 -11.325 1.00 85.00 81 LEU A N 1
ATOM 637 C CA . LEU A 1 81 ? 15.631 3.640 -11.621 1.00 85.00 81 LEU A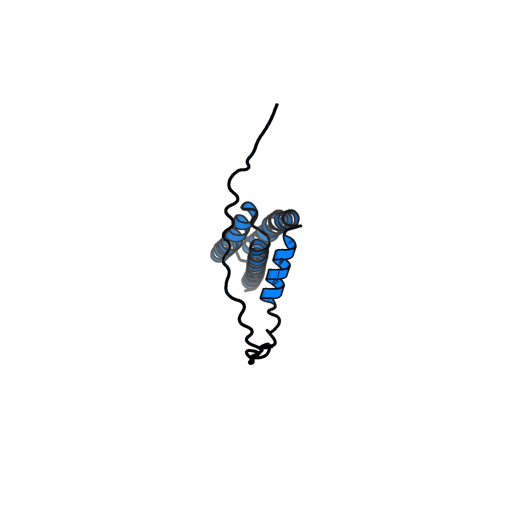 CA 1
ATOM 638 C C . LEU A 1 81 ? 14.838 2.991 -12.762 1.00 85.00 81 LEU A C 1
ATOM 640 O O . LEU A 1 81 ? 15.420 2.334 -13.613 1.00 85.00 81 LEU A O 1
ATOM 644 N N . ALA A 1 82 ? 13.524 3.204 -12.848 1.00 84.56 82 ALA A N 1
ATOM 645 C CA . ALA A 1 82 ? 12.692 2.540 -13.859 1.00 84.56 82 ALA A CA 1
ATOM 646 C C . ALA A 1 82 ? 12.505 3.342 -15.161 1.00 84.56 82 ALA A C 1
ATOM 648 O O . ALA A 1 82 ? 11.539 3.097 -15.889 1.00 84.56 82 ALA A O 1
ATOM 649 N N . ASN A 1 83 ? 13.372 4.328 -15.432 1.00 83.38 83 ASN A N 1
ATOM 650 C CA . ASN A 1 83 ? 13.294 5.221 -16.597 1.00 83.38 83 ASN A CA 1
ATOM 651 C C . ASN A 1 83 ? 11.888 5.829 -16.806 1.00 83.38 83 ASN A C 1
ATOM 653 O O . ASN A 1 83 ? 11.379 5.913 -17.924 1.00 83.38 83 ASN A O 1
ATOM 657 N N . ASN A 1 84 ? 11.225 6.200 -15.705 1.00 82.69 84 ASN A N 1
ATOM 658 C CA . ASN A 1 84 ? 9.880 6.774 -15.700 1.00 82.69 84 ASN A CA 1
ATOM 659 C C . ASN A 1 84 ? 8.797 5.914 -16.395 1.00 82.69 84 ASN A C 1
ATOM 661 O O . ASN A 1 84 ? 7.915 6.430 -17.086 1.00 82.69 84 ASN A O 1
ATOM 665 N N . ASN A 1 85 ? 8.837 4.591 -16.213 1.00 85.75 85 ASN A N 1
ATOM 666 C CA . ASN A 1 85 ? 7.825 3.693 -16.769 1.00 85.75 85 ASN A CA 1
ATOM 667 C C . ASN A 1 85 ? 6.415 3.987 -16.209 1.00 85.75 85 ASN A C 1
ATOM 669 O O . ASN A 1 85 ? 6.126 3.765 -15.028 1.00 85.75 85 ASN A O 1
ATOM 673 N N . PHE A 1 86 ? 5.510 4.434 -17.085 1.00 86.81 86 PHE A N 1
ATOM 674 C CA . PHE A 1 86 ? 4.145 4.833 -16.729 1.00 86.81 86 PHE A CA 1
ATOM 675 C C . PHE A 1 86 ? 3.301 3.690 -16.135 1.00 86.81 86 PHE A C 1
ATOM 677 O O . PHE A 1 86 ? 2.429 3.934 -15.302 1.00 86.81 86 PHE A O 1
ATOM 684 N N . ALA A 1 87 ? 3.572 2.431 -16.493 1.00 88.69 87 ALA A N 1
ATOM 685 C CA . ALA A 1 87 ? 2.832 1.296 -15.941 1.00 88.69 87 ALA A CA 1
ATOM 686 C C . ALA A 1 87 ? 3.066 1.134 -14.426 1.00 88.69 87 ALA A C 1
ATOM 688 O O . ALA A 1 87 ? 2.127 0.854 -13.677 1.00 88.69 87 ALA A O 1
ATOM 689 N N . LEU A 1 88 ? 4.299 1.368 -13.959 1.00 87.19 88 LEU A N 1
ATOM 690 C CA . LEU A 1 88 ? 4.638 1.302 -12.533 1.00 87.19 88 LEU A CA 1
ATOM 691 C C . LEU A 1 88 ? 3.990 2.448 -11.750 1.00 87.19 88 LEU A C 1
ATOM 693 O O . LEU A 1 88 ? 3.522 2.228 -10.634 1.00 87.19 88 LEU A O 1
ATOM 697 N N . TRP A 1 89 ? 3.873 3.634 -12.351 1.00 88.00 89 TRP A N 1
ATOM 698 C CA . TRP A 1 89 ? 3.148 4.764 -11.760 1.00 88.00 89 TRP A CA 1
ATOM 699 C C . TRP A 1 89 ? 1.685 4.431 -11.466 1.00 88.00 89 TRP A C 1
ATOM 701 O O . TRP A 1 89 ? 1.210 4.662 -10.352 1.00 88.00 89 TRP A O 1
ATOM 711 N N . VAL A 1 90 ? 0.977 3.853 -12.442 1.00 90.12 90 VAL A N 1
ATOM 712 C CA . VAL A 1 90 ? -0.433 3.468 -12.268 1.00 90.12 90 VAL A CA 1
ATOM 713 C C . VAL A 1 90 ? -0.569 2.399 -11.184 1.00 90.12 90 VAL A C 1
ATOM 715 O O . VAL A 1 90 ? -1.456 2.495 -10.338 1.00 90.12 90 VAL A O 1
ATOM 718 N N . LEU A 1 91 ? 0.335 1.418 -11.153 1.00 90.94 91 LEU A N 1
ATOM 719 C CA . LEU A 1 91 ? 0.304 0.345 -10.159 1.00 90.94 91 LEU A CA 1
ATOM 720 C C . LEU A 1 91 ? 0.519 0.881 -8.734 1.00 90.94 91 LEU A C 1
ATOM 722 O O . LEU A 1 91 ? -0.244 0.535 -7.828 1.00 90.94 91 LEU A O 1
ATOM 726 N N . VAL A 1 92 ? 1.496 1.774 -8.543 1.00 90.12 92 VAL A N 1
ATOM 727 C CA . VAL A 1 92 ? 1.746 2.444 -7.254 1.00 90.12 92 VAL A CA 1
ATOM 728 C C . VAL A 1 92 ? 0.530 3.265 -6.829 1.00 90.12 92 VAL A C 1
ATOM 730 O O . VAL A 1 92 ? 0.095 3.155 -5.682 1.00 90.12 92 VAL A O 1
ATOM 733 N N . LEU A 1 93 ? -0.067 4.047 -7.731 1.00 89.69 93 LEU A N 1
ATOM 734 C CA . LEU A 1 93 ? -1.271 4.826 -7.429 1.00 89.69 93 LEU A CA 1
ATOM 735 C C . LEU A 1 93 ? -2.432 3.920 -7.005 1.00 89.69 93 LEU A C 1
ATOM 737 O O . LEU A 1 93 ? -2.987 4.104 -5.921 1.00 89.69 93 LEU A O 1
ATOM 741 N N . CYS A 1 94 ? -2.751 2.894 -7.794 1.00 91.25 94 CYS A N 1
ATOM 742 C CA . CYS A 1 94 ? -3.831 1.958 -7.482 1.00 91.25 94 CYS A CA 1
ATOM 743 C C . CYS A 1 94 ? -3.626 1.243 -6.138 1.00 91.25 94 CYS A C 1
ATOM 745 O O . CYS A 1 94 ? -4.594 1.026 -5.411 1.00 91.25 94 CYS A O 1
ATOM 747 N N . ALA A 1 95 ? -2.386 0.908 -5.777 1.00 90.31 95 ALA A N 1
ATOM 748 C CA . ALA A 1 95 ? -2.080 0.233 -4.518 1.00 90.31 95 ALA A CA 1
ATOM 749 C C . ALA A 1 95 ? -2.103 1.162 -3.290 1.00 90.31 95 ALA A C 1
ATOM 751 O O . ALA A 1 95 ? -2.347 0.697 -2.173 1.00 90.31 95 ALA A O 1
ATOM 752 N N . ASN A 1 96 ? -1.837 2.462 -3.458 1.00 90.31 96 ASN A N 1
ATOM 753 C CA . ASN A 1 96 ? -1.766 3.415 -2.344 1.00 90.31 96 ASN A CA 1
ATOM 754 C C . ASN A 1 96 ? -3.070 4.212 -2.139 1.00 90.31 96 ASN A C 1
ATOM 756 O O . ASN A 1 96 ? -3.343 4.632 -1.014 1.00 90.31 96 ASN A O 1
ATOM 760 N N . VAL A 1 97 ? -3.917 4.365 -3.166 1.00 91.56 97 VAL A N 1
ATOM 761 C CA . VAL A 1 97 ? -5.225 5.050 -3.060 1.00 91.56 97 VAL A CA 1
ATOM 762 C C . VAL A 1 97 ? -6.127 4.459 -1.962 1.00 91.56 97 VAL A C 1
ATOM 764 O O . VAL A 1 97 ? -6.651 5.235 -1.159 1.00 91.56 97 VAL A O 1
ATOM 767 N N . PRO A 1 98 ? -6.285 3.126 -1.829 1.00 90.69 98 PRO A N 1
ATOM 768 C CA . PRO A 1 98 ? -7.075 2.551 -0.743 1.00 90.69 98 PRO A CA 1
ATOM 769 C C . PRO A 1 98 ? -6.499 2.878 0.639 1.00 90.69 98 PRO A C 1
ATOM 771 O O . PRO A 1 98 ? -7.249 3.176 1.559 1.00 90.69 98 PRO A O 1
ATOM 774 N N . VAL A 1 99 ? -5.172 2.882 0.798 1.00 90.12 99 VAL A N 1
ATOM 775 C CA . VAL A 1 99 ? -4.523 3.213 2.080 1.00 90.12 99 VAL A CA 1
ATOM 776 C C . VAL A 1 99 ? -4.801 4.659 2.477 1.00 90.12 99 VAL A C 1
ATOM 778 O O . VAL A 1 99 ? -5.132 4.925 3.631 1.00 90.12 99 VAL A O 1
ATOM 781 N N . LEU A 1 100 ? -4.722 5.584 1.519 1.00 90.44 100 LEU A N 1
ATOM 782 C CA . LEU A 1 100 ? -5.085 6.989 1.712 1.00 90.44 100 LEU A CA 1
ATOM 783 C C . LEU A 1 100 ? -6.547 7.134 2.137 1.00 90.44 100 LEU A C 1
ATOM 785 O O . LEU A 1 100 ? -6.825 7.787 3.141 1.00 90.44 100 LEU A O 1
ATOM 789 N N . ALA A 1 101 ? -7.467 6.485 1.421 1.00 92.19 101 ALA A N 1
ATOM 790 C CA . ALA A 1 101 ? -8.89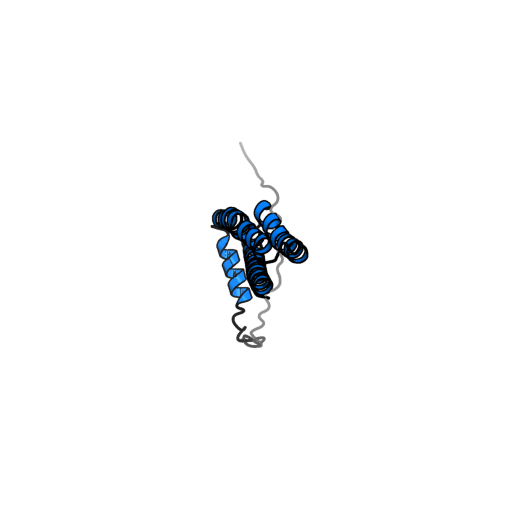3 6.543 1.728 1.00 92.19 101 ALA A CA 1
ATOM 791 C C . ALA A 1 101 ? -9.196 6.032 3.146 1.00 92.19 101 ALA A C 1
ATOM 793 O O . ALA A 1 101 ? -9.898 6.696 3.907 1.00 92.19 101 ALA A O 1
ATOM 794 N N . LEU A 1 102 ? -8.619 4.890 3.532 1.00 90.81 102 LEU A N 1
ATOM 795 C CA . LEU A 1 102 ? -8.837 4.288 4.849 1.00 90.81 102 LEU A CA 1
ATOM 796 C C . LEU A 1 102 ? -8.207 5.110 5.989 1.00 90.81 102 LEU A C 1
ATOM 798 O O . LEU A 1 102 ? -8.801 5.218 7.065 1.00 90.81 102 LEU A O 1
ATOM 802 N N . ASN A 1 103 ? -7.028 5.704 5.759 1.00 89.06 103 ASN A N 1
ATOM 803 C CA . ASN A 1 103 ? -6.354 6.558 6.740 1.00 89.06 103 ASN A CA 1
ATOM 804 C C . ASN A 1 103 ? -7.086 7.895 6.936 1.00 89.06 103 ASN A C 1
ATOM 806 O O . ASN A 1 103 ? -7.247 8.327 8.075 1.00 89.06 103 ASN A O 1
ATOM 810 N N . LEU A 1 104 ? -7.579 8.523 5.860 1.00 88.88 104 LEU A N 1
ATOM 811 C CA . LEU A 1 104 ? -8.362 9.766 5.937 1.00 88.88 104 LEU A CA 1
ATOM 812 C C . LEU A 1 104 ? -9.753 9.545 6.540 1.00 88.88 104 LEU A C 1
ATOM 814 O O . LEU A 1 104 ? -10.230 10.383 7.300 1.00 88.88 104 LEU A O 1
ATOM 818 N N . ALA A 1 105 ? -10.375 8.394 6.269 1.00 90.12 105 ALA A N 1
ATOM 819 C CA . ALA A 1 105 ? -11.621 7.986 6.917 1.00 90.12 105 ALA A CA 1
ATOM 820 C C . ALA A 1 105 ? -11.437 7.619 8.403 1.00 90.12 105 ALA A C 1
ATOM 822 O O . ALA A 1 105 ? -12.414 7.276 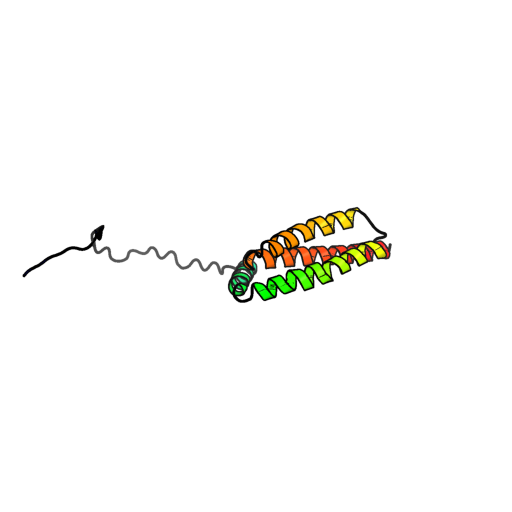9.069 1.00 90.12 105 ALA A O 1
ATOM 823 N N . ALA A 1 106 ? -10.197 7.645 8.913 1.00 86.62 106 ALA A N 1
ATOM 824 C CA . ALA A 1 106 ? -9.830 7.230 10.263 1.00 86.62 106 ALA A CA 1
ATOM 825 C C . ALA A 1 106 ? -10.458 5.879 10.659 1.00 86.62 106 ALA A C 1
ATOM 827 O O . ALA A 1 106 ? -10.892 5.684 11.801 1.00 86.62 106 ALA A O 1
ATOM 828 N N . GLN A 1 107 ? -10.528 4.946 9.698 1.00 87.50 107 GLN A N 1
ATOM 829 C CA . GLN A 1 107 ? -11.177 3.656 9.908 1.00 87.50 107 GLN A CA 1
ATOM 830 C C . GLN A 1 107 ? -10.441 2.822 10.965 1.00 87.50 107 GLN A C 1
ATOM 832 O O . GLN A 1 107 ? -9.231 2.980 11.173 1.00 87.50 107 GLN A O 1
ATOM 837 N N . PRO A 1 108 ? -11.156 1.904 11.644 1.00 84.12 108 PRO A N 1
ATOM 838 C CA . PRO A 1 108 ? -10.575 1.124 12.722 1.00 84.12 108 PRO A CA 1
ATOM 839 C C . PRO A 1 108 ? -9.373 0.286 12.234 1.00 84.12 108 PRO A C 1
ATOM 841 O O . PRO A 1 108 ? -9.433 -0.284 11.136 1.00 84.12 108 PRO A O 1
ATOM 844 N N . PRO A 1 109 ? -8.319 0.143 13.069 1.00 84.50 109 PRO A N 1
ATOM 845 C CA . PRO A 1 109 ? -7.051 -0.530 12.745 1.00 84.50 109 PRO A CA 1
ATOM 846 C C . PRO A 1 109 ? -7.207 -1.966 12.236 1.00 84.50 109 PRO A C 1
ATOM 848 O O . PRO A 1 109 ? -6.357 -2.456 11.495 1.00 84.50 109 PRO A O 1
ATOM 851 N N . LYS A 1 110 ? -8.331 -2.619 12.555 1.00 83.69 110 LYS A N 1
ATOM 852 C CA . LYS A 1 110 ? -8.705 -3.939 12.032 1.00 83.69 110 LYS A CA 1
ATOM 853 C C . LYS A 1 110 ? -8.750 -4.017 10.500 1.00 83.69 110 LYS A C 1
ATOM 855 O O . LYS A 1 110 ? -8.510 -5.090 9.958 1.00 83.69 110 LYS A O 1
ATOM 860 N N . VAL A 1 111 ? -9.045 -2.909 9.811 1.00 85.56 111 VAL A N 1
ATOM 861 C CA . VAL A 1 111 ? -9.083 -2.839 8.336 1.00 85.56 111 VAL A CA 1
ATOM 862 C C . VAL A 1 111 ? -7.884 -2.073 7.780 1.00 85.56 111 VAL A C 1
ATOM 864 O O . VAL A 1 111 ? -7.309 -2.474 6.771 1.00 85.56 111 VAL A O 1
ATOM 867 N N . THR A 1 112 ? -7.460 -0.998 8.441 1.00 87.31 112 THR A N 1
ATOM 868 C CA . THR A 1 112 ? -6.353 -0.153 7.967 1.00 87.31 112 THR A CA 1
ATOM 869 C C . THR A 1 112 ? -5.009 -0.878 7.994 1.00 87.31 112 THR A C 1
ATOM 871 O O . THR A 1 112 ? -4.287 -0.829 7.001 1.00 87.31 112 THR A O 1
ATOM 874 N N . ILE A 1 113 ? -4.680 -1.610 9.065 1.00 88.50 113 ILE A N 1
ATOM 875 C CA . ILE A 1 113 ? -3.401 -2.335 9.180 1.00 88.50 113 ILE A CA 1
ATOM 876 C C . ILE A 1 113 ? -3.211 -3.378 8.060 1.00 88.50 113 ILE A C 1
ATOM 878 O O . ILE A 1 113 ? -2.163 -3.342 7.411 1.00 88.50 113 ILE A O 1
ATOM 882 N N . PRO A 1 114 ? -4.160 -4.300 7.781 1.00 88.69 114 PRO A N 1
ATOM 883 C CA . PRO A 1 114 ? -3.967 -5.284 6.713 1.00 88.69 114 PRO A CA 1
ATOM 884 C C . PRO A 1 114 ? -3.838 -4.644 5.326 1.00 88.69 114 PRO A C 1
ATOM 886 O O . PRO A 1 114 ? -3.029 -5.103 4.517 1.00 88.69 114 PRO A O 1
ATOM 889 N N . VAL A 1 115 ? -4.583 -3.570 5.047 1.00 90.06 115 VAL A N 1
ATOM 890 C CA . VAL A 1 115 ? -4.489 -2.870 3.756 1.00 90.06 115 VAL A CA 1
ATOM 891 C C . VAL A 1 115 ? -3.170 -2.107 3.636 1.00 90.06 115 VAL A C 1
ATOM 893 O O . VAL A 1 115 ? -2.513 -2.195 2.600 1.00 90.06 115 VAL A O 1
ATOM 896 N N . MET A 1 116 ? -2.721 -1.444 4.705 1.00 88.62 116 MET A N 1
ATOM 897 C CA . MET A 1 116 ? -1.416 -0.780 4.751 1.00 88.62 116 MET A CA 1
ATOM 898 C C . MET A 1 116 ? -0.271 -1.778 4.539 1.00 88.62 116 MET A C 1
ATOM 900 O O . MET A 1 116 ? 0.620 -1.520 3.735 1.00 88.62 116 MET A O 1
ATOM 904 N N . LEU A 1 117 ? -0.318 -2.945 5.191 1.00 90.19 117 LEU A N 1
ATOM 905 C CA . LEU A 1 117 ? 0.684 -4.000 5.012 1.00 90.19 117 LEU A CA 1
ATOM 906 C C . LEU A 1 117 ? 0.704 -4.520 3.567 1.00 90.19 117 LEU A C 1
ATOM 908 O O . LEU A 1 117 ? 1.769 -4.692 2.982 1.00 90.19 117 LEU A O 1
ATOM 912 N N . THR A 1 118 ? -0.473 -4.737 2.979 1.00 89.88 118 THR A N 1
ATOM 913 C CA . THR A 1 118 ? -0.595 -5.191 1.586 1.00 89.88 118 THR A CA 1
ATOM 914 C C . THR A 1 118 ? -0.001 -4.162 0.628 1.00 89.88 118 THR A C 1
ATOM 916 O O . THR A 1 118 ? 0.799 -4.511 -0.237 1.00 89.88 118 THR A O 1
ATOM 919 N N . SER A 1 119 ? -0.323 -2.883 0.821 1.00 90.88 119 SER A N 1
ATOM 920 C CA . SER A 1 119 ? 0.245 -1.784 0.037 1.00 90.88 119 SER A CA 1
ATOM 921 C C . SER A 1 119 ? 1.762 -1.674 0.206 1.00 90.88 119 SER A C 1
ATOM 923 O O . SER A 1 119 ? 2.477 -1.488 -0.774 1.00 90.88 119 SER A O 1
ATOM 925 N N . LEU A 1 120 ? 2.282 -1.870 1.422 1.00 90.75 120 LEU A N 1
ATOM 926 C CA . LEU A 1 120 ? 3.721 -1.878 1.689 1.00 90.75 120 LEU A CA 1
ATOM 927 C C . LEU A 1 120 ? 4.434 -3.001 0.927 1.00 90.75 120 LEU A C 1
ATOM 929 O O . LEU A 1 120 ? 5.473 -2.755 0.321 1.00 90.75 120 LEU A O 1
ATOM 933 N N . ILE A 1 121 ? 3.855 -4.204 0.895 1.00 92.69 121 ILE A N 1
ATOM 934 C CA . ILE A 1 121 ? 4.389 -5.320 0.101 1.00 92.69 121 ILE A CA 1
ATOM 935 C C . ILE A 1 121 ? 4.426 -4.949 -1.385 1.00 92.69 121 ILE A C 1
ATOM 937 O O . ILE A 1 121 ? 5.446 -5.159 -2.038 1.00 92.69 121 ILE A O 1
ATOM 941 N N . VAL A 1 122 ? 3.353 -4.356 -1.914 1.00 91.56 122 VAL A N 1
ATOM 942 C CA . VAL A 1 122 ? 3.309 -3.920 -3.318 1.00 91.56 122 VAL A CA 1
ATOM 943 C C . VAL A 1 122 ? 4.368 -2.850 -3.604 1.00 91.56 122 VAL A C 1
ATOM 945 O O . VAL A 1 122 ? 5.084 -2.970 -4.594 1.00 91.56 122 VAL A O 1
ATOM 948 N N . ASN A 1 123 ? 4.537 -1.857 -2.727 1.00 89.94 123 ASN A N 1
ATOM 949 C CA . ASN A 1 123 ? 5.575 -0.831 -2.878 1.00 89.94 123 ASN A CA 1
ATOM 950 C C . ASN A 1 123 ? 6.986 -1.450 -2.892 1.00 89.94 123 ASN A C 1
ATOM 952 O O . ASN A 1 123 ? 7.799 -1.090 -3.741 1.00 89.94 123 ASN A O 1
ATOM 956 N N . ILE A 1 124 ? 7.269 -2.431 -2.024 1.00 91.81 124 ILE A N 1
ATOM 957 C CA . ILE A 1 124 ? 8.551 -3.161 -2.027 1.00 91.81 124 ILE A CA 1
ATOM 958 C C . ILE A 1 124 ? 8.765 -3.885 -3.362 1.00 91.81 124 ILE A C 1
ATOM 960 O O . ILE A 1 124 ? 9.846 -3.795 -3.942 1.00 91.81 124 ILE A O 1
ATOM 964 N N . VAL A 1 125 ? 7.740 -4.571 -3.877 1.00 92.44 125 VAL A N 1
ATOM 965 C CA . VAL A 1 125 ? 7.815 -5.252 -5.180 1.00 92.44 125 VAL A CA 1
ATOM 966 C C . VAL A 1 125 ? 8.103 -4.252 -6.300 1.00 92.44 125 VAL A C 1
ATOM 968 O O . VAL A 1 125 ? 8.969 -4.515 -7.130 1.00 92.44 125 VAL A O 1
ATOM 971 N N . VAL A 1 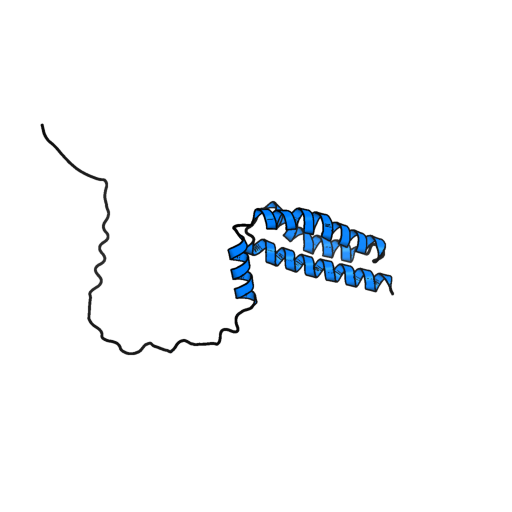126 ? 7.448 -3.089 -6.306 1.00 90.38 126 VAL A N 1
ATOM 972 C CA . VAL A 1 126 ? 7.703 -2.042 -7.308 1.00 90.38 126 VAL A CA 1
ATOM 973 C C . VAL A 1 126 ? 9.141 -1.531 -7.238 1.00 90.38 126 VAL A C 1
ATOM 975 O O . VAL A 1 126 ? 9.765 -1.358 -8.285 1.00 90.38 126 VAL A O 1
ATOM 978 N N . ILE A 1 127 ? 9.694 -1.323 -6.040 1.00 89.81 127 ILE A N 1
ATOM 979 C CA . ILE A 1 127 ? 11.095 -0.902 -5.878 1.00 89.81 127 ILE A CA 1
ATOM 980 C C . ILE A 1 127 ? 12.041 -1.959 -6.460 1.00 89.81 127 ILE A C 1
ATOM 982 O O . ILE A 1 127 ? 12.951 -1.613 -7.212 1.00 89.81 127 ILE A O 1
ATOM 986 N N . ILE A 1 128 ? 11.802 -3.245 -6.179 1.00 91.38 128 ILE A N 1
ATOM 987 C CA . ILE A 1 128 ? 12.611 -4.348 -6.722 1.00 91.38 128 ILE A CA 1
ATOM 988 C C . ILE A 1 128 ? 12.522 -4.383 -8.251 1.00 91.38 128 ILE A C 1
ATOM 990 O O . ILE A 1 128 ? 13.548 -4.453 -8.921 1.00 91.38 128 ILE A O 1
ATOM 994 N N . VAL A 1 129 ? 11.316 -4.291 -8.817 1.00 90.31 129 VAL A N 1
ATOM 995 C CA . VAL A 1 129 ? 11.117 -4.281 -10.277 1.00 90.31 129 VAL A CA 1
ATOM 996 C C . VAL A 1 129 ? 11.794 -3.069 -10.919 1.00 90.31 129 VAL A C 1
ATOM 998 O O . VAL A 1 129 ? 12.422 -3.205 -11.968 1.00 90.31 129 VAL A O 1
ATOM 1001 N N . SER A 1 130 ? 11.722 -1.901 -10.278 1.00 87.75 130 SER A N 1
ATOM 1002 C CA . SER A 1 130 ? 12.406 -0.685 -10.737 1.00 87.75 130 SER A CA 1
ATOM 1003 C C . SER A 1 130 ? 13.922 -0.879 -10.764 1.00 87.75 130 SER A C 1
ATOM 1005 O O . SER A 1 130 ? 14.571 -0.497 -11.731 1.00 87.75 130 SER A O 1
ATOM 1007 N N . PHE A 1 131 ? 14.480 -1.538 -9.744 1.00 87.69 131 PHE A N 1
ATOM 1008 C CA . PHE A 1 131 ? 15.906 -1.851 -9.672 1.00 87.69 131 PHE A CA 1
ATOM 1009 C C . PHE A 1 131 ? 16.346 -2.863 -10.739 1.00 87.69 131 PHE A C 1
ATOM 1011 O O . PHE A 1 131 ? 17.385 -2.685 -11.365 1.00 87.69 131 PHE A O 1
ATOM 1018 N N . VAL A 1 132 ? 15.547 -3.904 -10.989 1.00 89.19 132 VAL A N 1
ATOM 1019 C CA . VAL A 1 132 ? 15.821 -4.878 -12.061 1.00 89.19 132 VAL A CA 1
ATOM 1020 C C . VAL A 1 132 ? 15.772 -4.208 -13.434 1.00 89.19 132 VAL A C 1
ATOM 1022 O O . VAL A 1 132 ? 16.635 -4.465 -14.263 1.00 89.19 132 VAL A O 1
ATOM 1025 N N . THR A 1 133 ? 14.800 -3.320 -13.653 1.00 85.56 133 THR A N 1
ATOM 1026 C CA . THR A 1 133 ? 14.657 -2.573 -14.914 1.00 85.56 133 THR A CA 1
ATOM 1027 C C . THR A 1 133 ? 15.836 -1.631 -15.161 1.00 85.56 133 THR A C 1
ATOM 1029 O O . THR A 1 133 ? 16.195 -1.420 -16.306 1.00 85.56 133 THR A O 1
ATOM 1032 N N . PHE A 1 134 ? 16.451 -1.083 -14.109 1.00 84.56 134 PHE A N 1
ATOM 1033 C CA . PHE A 1 134 ? 17.656 -0.256 -14.226 1.00 84.56 134 PHE A CA 1
ATOM 1034 C C . PHE A 1 134 ? 18.905 -1.051 -14.638 1.00 84.56 134 PHE A C 1
ATOM 1036 O O . PHE A 1 134 ? 19.819 -0.505 -15.248 1.00 84.56 134 PHE A O 1
ATOM 1043 N N . LEU A 1 135 ? 18.981 -2.318 -14.221 1.00 84.38 135 LEU A N 1
ATOM 1044 C CA . LEU A 1 135 ? 20.164 -3.163 -14.398 1.00 84.38 135 LEU A CA 1
ATOM 1045 C C . LEU A 1 135 ? 20.220 -3.841 -15.778 1.00 84.38 135 LEU A C 1
ATOM 1047 O O . LEU A 1 135 ? 21.298 -4.263 -16.195 1.00 84.38 135 LEU A O 1
ATOM 1051 N N . ILE A 1 136 ? 19.071 -3.971 -16.444 1.00 80.62 136 ILE A N 1
ATOM 1052 C CA . ILE A 1 136 ? 18.923 -4.509 -17.806 1.00 80.62 136 ILE A CA 1
ATOM 1053 C C . ILE A 1 136 ? 19.081 -3.374 -18.815 1.00 80.62 136 ILE A C 1
ATOM 1055 O O . ILE A 1 136 ? 19.834 -3.581 -19.792 1.00 80.62 136 ILE A O 1
#

Foldseek 3Di:
DDDDDDDPDDPPPDDDDDDDDDPDDDPCPDPPPPVVVPPVVVVVLVVLQVCQVVLVVVLCCLVCVCVVPLLVVLVVLCVPQQVVPVVLVVQLCVLCVVLVVCSVVSHRSSPNVVSSVSSSVSSVVSSVVSNVNNVD

pLDDT: mean 77.62, std 16.01, range [40.5, 92.69]

Organism: NCBI:txid2081795

Secondary structure (DSSP, 8-state):
---------------------------------------HHHHHHHHHHHGGGGHHHHHHIIIIIIIIIIHHHHHHHHHHTSTT-HHHHHHHHHHHHHHHHHHHTT--HHHHHHHHHHHHHHHHHHHHHHHHHHH-